Protein AF-A0A1G7HJH5-F1 (afdb_monomer_lite)

Radius of gyration: 14.65 Å; chains: 1; bounding box: 32×22×49 Å

Structure (mmCIF, N/CA/C/O backbone):
data_AF-A0A1G7HJH5-F1
#
_entry.id   AF-A0A1G7HJH5-F1
#
loop_
_atom_site.group_PDB
_atom_site.id
_atom_site.type_symbol
_atom_site.label_atom_id
_atom_site.label_alt_id
_atom_site.label_comp_id
_atom_site.label_asym_id
_atom_site.label_entity_id
_atom_site.label_seq_id
_atom_site.pdbx_PDB_ins_code
_atom_site.Cartn_x
_atom_site.Cartn_y
_atom_site.Cartn_z
_atom_site.occupancy
_atom_site.B_iso_or_equiv
_atom_site.auth_seq_id
_atom_site.auth_comp_id
_atom_site.auth_asym_id
_atom_site.auth_atom_id
_atom_site.pdbx_PDB_model_num
ATOM 1 N N . MET A 1 1 ? -12.202 -12.950 9.666 1.00 60.44 1 MET A N 1
ATOM 2 C CA . MET A 1 1 ? -11.957 -12.986 8.200 1.00 60.44 1 MET A CA 1
ATOM 3 C C . MET A 1 1 ? -11.345 -11.695 7.648 1.00 60.44 1 MET A C 1
ATOM 5 O O . MET A 1 1 ? -10.363 -11.792 6.921 1.00 60.44 1 MET A O 1
ATOM 9 N N . LEU A 1 2 ? -11.848 -10.507 8.015 1.00 66.81 2 LEU A N 1
ATOM 10 C CA . LEU A 1 2 ? -11.350 -9.203 7.534 1.00 66.81 2 LEU A CA 1
ATOM 11 C C . LEU A 1 2 ? -9.830 -9.000 7.724 1.00 66.81 2 LEU A C 1
ATOM 13 O O . LEU A 1 2 ? -9.137 -8.582 6.805 1.00 66.81 2 LEU A O 1
ATOM 17 N N . HIS A 1 3 ? -9.296 -9.415 8.877 1.00 65.06 3 HIS A N 1
ATOM 18 C CA . HIS A 1 3 ? -7.864 -9.344 9.197 1.00 65.06 3 HIS A CA 1
ATOM 19 C C . 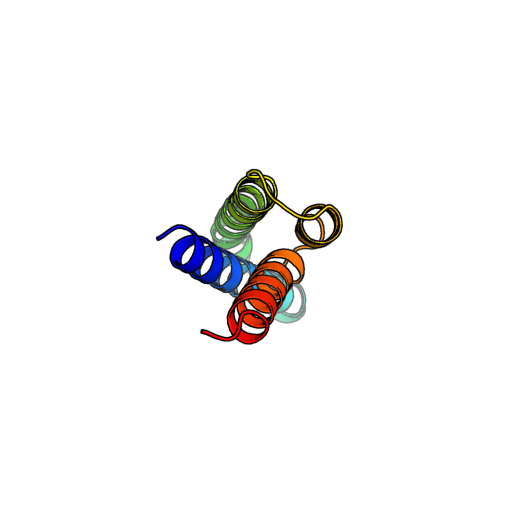HIS A 1 3 ? -6.959 -10.100 8.219 1.00 65.06 3 HIS A C 1
ATOM 21 O O . HIS A 1 3 ? -5.885 -9.616 7.873 1.00 65.06 3 HIS A O 1
ATOM 27 N N . ARG A 1 4 ? -7.389 -11.282 7.754 1.00 71.94 4 ARG A N 1
ATOM 28 C CA . ARG A 1 4 ? -6.616 -12.068 6.783 1.00 71.94 4 ARG A CA 1
ATOM 29 C C . ARG A 1 4 ? -6.607 -11.386 5.417 1.00 71.94 4 ARG A C 1
ATOM 31 O O . ARG A 1 4 ? -5.546 -11.292 4.818 1.00 71.94 4 ARG A O 1
ATOM 38 N N . ARG A 1 5 ? -7.757 -10.850 4.985 1.00 73.88 5 ARG A N 1
ATOM 39 C CA . ARG A 1 5 ? -7.894 -10.113 3.716 1.00 73.88 5 ARG A CA 1
ATOM 40 C C . ARG A 1 5 ? -7.047 -8.842 3.694 1.00 73.88 5 ARG A C 1
ATOM 42 O O . ARG A 1 5 ? -6.377 -8.576 2.704 1.00 73.88 5 ARG A O 1
ATOM 49 N N . LEU A 1 6 ? -7.031 -8.099 4.800 1.00 71.94 6 LEU A N 1
ATOM 50 C CA . LEU A 1 6 ? -6.176 -6.924 4.948 1.00 71.94 6 LEU A CA 1
ATOM 51 C C . LEU A 1 6 ? -4.692 -7.306 4.871 1.00 71.94 6 LEU A C 1
ATOM 53 O O . LEU A 1 6 ? -3.912 -6.621 4.221 1.00 71.94 6 LEU A O 1
ATOM 57 N N . GLY A 1 7 ? -4.310 -8.419 5.504 1.00 72.75 7 GLY A N 1
ATOM 58 C CA . GLY A 1 7 ? -2.930 -8.889 5.478 1.00 72.75 7 GLY A CA 1
ATOM 59 C C . GLY A 1 7 ? -2.457 -9.323 4.097 1.00 72.75 7 GLY A C 1
ATOM 60 O O . GLY A 1 7 ? -1.359 -8.954 3.690 1.00 72.75 7 GLY A O 1
ATOM 61 N N . THR A 1 8 ? -3.296 -10.044 3.354 1.00 77.62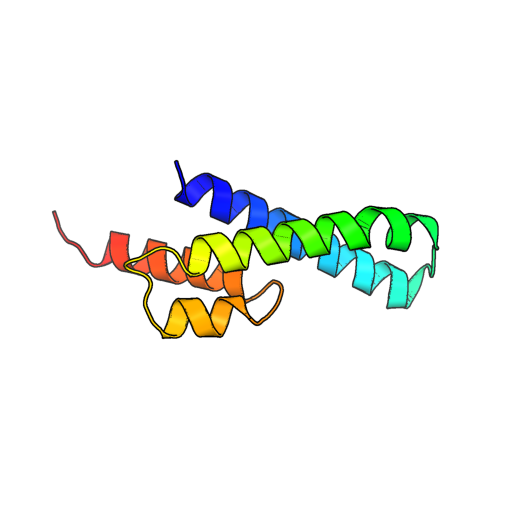 8 THR A N 1
ATOM 62 C CA . THR A 1 8 ? -2.990 -10.420 1.969 1.00 77.62 8 THR A CA 1
ATOM 63 C C . THR A 1 8 ? -2.941 -9.201 1.056 1.00 77.62 8 THR A C 1
ATOM 65 O O . THR A 1 8 ? -1.999 -9.079 0.285 1.00 77.62 8 THR A O 1
ATOM 68 N N . ALA A 1 9 ? -3.893 -8.268 1.179 1.00 76.44 9 ALA A N 1
ATOM 69 C CA . ALA A 1 9 ? -3.910 -7.044 0.376 1.00 76.44 9 ALA A CA 1
ATOM 70 C C . ALA A 1 9 ? -2.665 -6.182 0.636 1.00 76.44 9 ALA A C 1
ATOM 72 O O . ALA A 1 9 ? -2.003 -5.770 -0.308 1.00 76.44 9 ALA A O 1
ATOM 73 N N . ALA A 1 10 ? -2.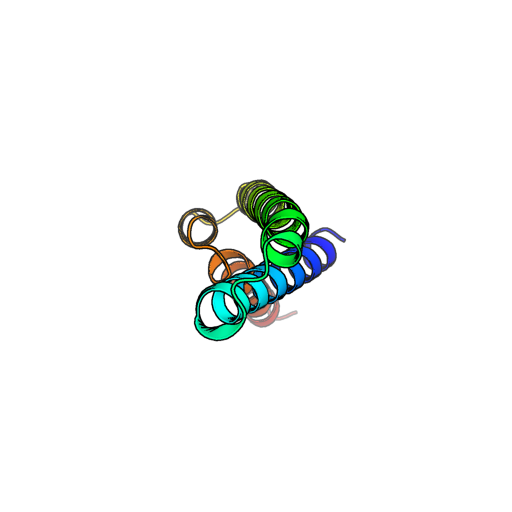282 -6.004 1.904 1.00 76.06 10 ALA A N 1
ATOM 74 C CA . ALA A 1 10 ? -1.078 -5.265 2.277 1.00 76.06 10 ALA A CA 1
ATOM 75 C C . ALA A 1 10 ? 0.210 -5.925 1.754 1.00 76.06 10 ALA A C 1
ATOM 77 O O . ALA A 1 10 ? 1.127 -5.233 1.310 1.00 76.06 10 ALA A O 1
ATOM 78 N N . ALA A 1 11 ? 0.290 -7.260 1.787 1.00 79.50 11 ALA A N 1
ATOM 79 C CA . ALA A 1 11 ? 1.435 -7.992 1.252 1.00 79.50 11 ALA A CA 1
ATOM 80 C C . ALA A 1 11 ? 1.536 -7.838 -0.272 1.00 79.50 11 ALA A C 1
ATOM 82 O O . ALA A 1 11 ? 2.608 -7.522 -0.785 1.00 79.50 11 ALA A O 1
ATOM 83 N N . VAL A 1 12 ? 0.416 -7.999 -0.984 1.00 82.88 12 VAL A N 1
ATOM 84 C CA . VAL A 1 12 ? 0.359 -7.837 -2.444 1.00 82.88 12 VAL A CA 1
ATOM 85 C C . VAL A 1 12 ? 0.674 -6.396 -2.850 1.00 82.88 12 VAL A C 1
ATOM 87 O O . VAL A 1 12 ? 1.450 -6.188 -3.779 1.00 82.88 12 VAL A O 1
ATOM 90 N N . GLU A 1 13 ? 0.152 -5.398 -2.137 1.00 80.62 13 GLU A N 1
ATOM 91 C CA . GLU A 1 13 ? 0.468 -3.979 -2.356 1.00 80.62 13 GLU A CA 1
ATOM 92 C C . GLU A 1 13 ? 1.966 -3.698 -2.195 1.00 80.62 13 GLU A C 1
ATOM 94 O O . GLU A 1 13 ? 2.565 -3.035 -3.039 1.00 80.62 13 GLU A O 1
ATOM 99 N N . THR A 1 14 ? 2.582 -4.242 -1.141 1.00 80.62 14 THR A N 1
ATOM 100 C CA . THR A 1 14 ? 4.011 -4.042 -0.860 1.00 80.62 14 THR A CA 1
ATOM 101 C C . THR A 1 14 ? 4.885 -4.712 -1.920 1.00 80.62 14 THR A C 1
ATOM 103 O O . THR A 1 14 ? 5.838 -4.107 -2.403 1.00 80.62 14 THR A O 1
ATOM 106 N N . LEU A 1 15 ? 4.552 -5.946 -2.312 1.00 84.81 15 LEU A N 1
ATOM 107 C CA . LEU A 1 15 ? 5.294 -6.688 -3.335 1.00 84.81 15 LEU A CA 1
ATOM 108 C C . LEU A 1 15 ? 5.166 -6.040 -4.717 1.00 84.81 15 LEU A C 1
ATOM 110 O O . LEU A 1 15 ? 6.162 -5.910 -5.424 1.00 84.81 15 LEU A O 1
ATOM 114 N N . SER A 1 16 ? 3.962 -5.598 -5.088 1.00 81.31 16 SER A N 1
ATOM 115 C CA . SER A 1 16 ? 3.730 -4.901 -6.359 1.00 81.31 16 SER A CA 1
ATOM 116 C C . SER A 1 16 ? 4.446 -3.549 -6.406 1.00 81.31 16 SER A C 1
ATOM 118 O O . SER A 1 16 ? 5.080 -3.246 -7.415 1.00 81.31 16 SER A O 1
ATOM 120 N N . LEU A 1 17 ? 4.443 -2.782 -5.309 1.00 82.62 17 LEU A N 1
ATOM 121 C CA . LEU A 1 17 ? 5.207 -1.535 -5.212 1.00 82.62 17 LEU A CA 1
ATOM 122 C C . LEU A 1 17 ? 6.715 -1.779 -5.325 1.00 82.62 17 LEU A C 1
ATOM 124 O O . LEU A 1 17 ? 7.391 -1.086 -6.081 1.00 82.62 17 LEU A O 1
ATOM 128 N N . ALA A 1 18 ? 7.240 -2.772 -4.603 1.00 85.88 18 ALA A N 1
ATOM 129 C CA . ALA A 1 18 ? 8.655 -3.125 -4.659 1.00 85.88 18 ALA A CA 1
ATOM 130 C C . ALA A 1 18 ? 9.072 -3.505 -6.085 1.00 85.88 18 ALA A C 1
ATOM 132 O O . ALA A 1 18 ? 10.053 -2.974 -6.595 1.00 85.88 18 ALA A O 1
ATOM 133 N N . ALA A 1 19 ? 8.288 -4.347 -6.761 1.00 84.88 19 ALA A N 1
ATOM 134 C CA . ALA A 1 19 ? 8.556 -4.745 -8.137 1.00 84.88 19 ALA A CA 1
ATOM 135 C C . ALA A 1 19 ? 8.465 -3.572 -9.131 1.00 84.88 19 ALA A C 1
ATOM 137 O O . ALA A 1 19 ? 9.304 -3.475 -10.026 1.00 84.88 19 ALA A O 1
ATOM 138 N N . LEU A 1 20 ? 7.511 -2.648 -8.961 1.00 82.00 20 LEU A N 1
ATOM 139 C CA . LEU A 1 20 ? 7.431 -1.422 -9.765 1.00 82.00 20 LEU A CA 1
ATOM 140 C C . LEU A 1 20 ? 8.658 -0.524 -9.563 1.00 82.00 20 LEU A C 1
ATOM 142 O O . LEU A 1 20 ? 9.217 -0.043 -10.545 1.00 82.00 20 LEU A O 1
ATOM 146 N N . LEU A 1 21 ? 9.108 -0.335 -8.318 1.00 86.75 21 LEU A N 1
ATOM 147 C CA . LEU A 1 21 ? 10.308 0.448 -8.006 1.00 86.75 21 LEU A CA 1
ATOM 148 C C . LEU A 1 21 ? 11.578 -0.219 -8.538 1.00 86.75 21 LEU A C 1
ATOM 150 O O . LEU A 1 21 ? 12.428 0.461 -9.105 1.00 86.75 21 LEU A O 1
ATOM 154 N N . THR A 1 22 ? 11.699 -1.544 -8.418 1.00 88.12 22 THR A N 1
ATOM 155 C CA . THR A 1 22 ? 12.806 -2.295 -9.020 1.00 88.12 22 THR A CA 1
ATOM 156 C C . THR A 1 22 ? 12.795 -2.139 -10.534 1.00 88.12 22 THR A C 1
ATOM 158 O O . THR A 1 22 ? 13.835 -1.837 -11.114 1.00 88.12 22 THR A O 1
ATOM 161 N N . ASN A 1 23 ? 11.634 -2.274 -11.179 1.00 88.94 23 ASN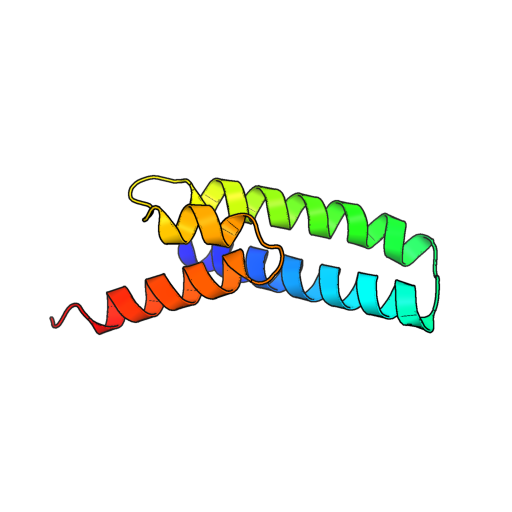 A N 1
ATOM 162 C CA . ASN A 1 23 ? 11.512 -2.080 -12.618 1.00 88.94 23 ASN A CA 1
ATOM 163 C C . 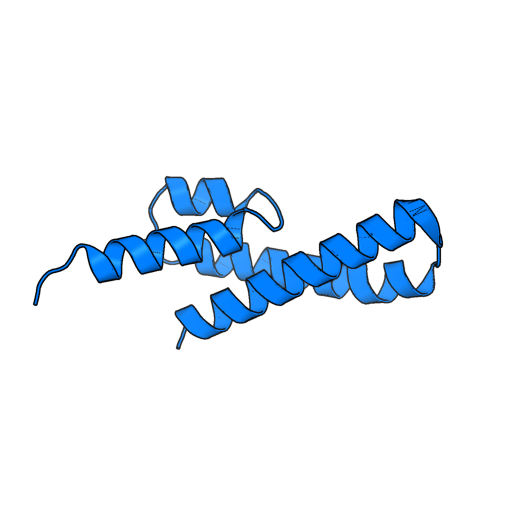ASN A 1 23 ? 11.896 -0.652 -13.026 1.00 88.94 23 ASN A C 1
ATOM 165 O O . ASN A 1 23 ? 12.668 -0.488 -13.962 1.00 88.94 23 ASN A O 1
ATOM 169 N N . LEU A 1 24 ? 11.434 0.363 -12.294 1.00 87.19 24 LEU A N 1
ATOM 170 C CA . LEU A 1 24 ? 11.782 1.763 -12.536 1.00 87.19 24 LEU A CA 1
ATOM 171 C C . LEU A 1 24 ? 13.278 2.046 -12.334 1.00 87.19 24 LEU A C 1
ATOM 173 O O . LEU A 1 24 ? 13.840 2.859 -13.050 1.00 87.19 24 LEU A O 1
ATOM 177 N N . ALA A 1 25 ? 13.931 1.392 -11.373 1.00 88.62 25 ALA A N 1
ATOM 178 C CA . ALA A 1 25 ? 15.350 1.609 -11.092 1.00 88.62 25 ALA A CA 1
ATOM 179 C C . ALA A 1 25 ? 16.287 0.823 -12.025 1.00 88.62 25 ALA A C 1
ATOM 181 O O . ALA A 1 25 ? 17.443 1.205 -12.191 1.00 88.62 25 ALA A O 1
ATOM 182 N N . THR A 1 26 ? 15.819 -0.292 -12.598 1.00 91.69 26 THR A N 1
ATOM 183 C CA . THR A 1 26 ? 16.670 -1.246 -13.332 1.00 91.69 26 THR A CA 1
ATOM 184 C C . THR A 1 26 ? 16.164 -1.505 -14.751 1.00 91.69 26 THR A C 1
ATOM 186 O O . THR A 1 26 ? 16.737 -1.003 -15.713 1.00 91.69 26 THR A O 1
ATOM 189 N N . ALA A 1 27 ? 15.081 -2.269 -14.898 1.00 85.75 27 ALA A N 1
ATOM 190 C CA . ALA A 1 27 ? 14.723 -2.934 -16.149 1.00 85.75 27 ALA A CA 1
ATOM 191 C C . ALA A 1 27 ? 13.859 -2.100 -17.114 1.00 85.75 27 ALA A C 1
ATOM 193 O O . ALA A 1 27 ? 13.851 -2.383 -18.309 1.00 85.75 27 ALA A O 1
ATOM 194 N N . HIS A 1 28 ? 13.134 -1.093 -16.618 1.00 87.44 28 HIS A N 1
ATOM 195 C CA . HIS A 1 28 ? 12.266 -0.191 -17.388 1.00 87.44 28 HIS A CA 1
ATOM 196 C C . HIS A 1 28 ? 11.289 -0.917 -18.333 1.00 87.44 28 HIS A C 1
ATOM 198 O O . HIS A 1 28 ? 10.934 -0.417 -19.399 1.00 87.44 28 HIS A O 1
ATOM 204 N N . LEU A 1 29 ? 10.832 -2.110 -17.943 1.00 90.06 29 LEU A N 1
ATOM 205 C CA . LEU A 1 29 ? 9.972 -2.947 -18.769 1.00 90.06 29 LEU A CA 1
ATOM 206 C C . LEU A 1 29 ? 8.526 -2.424 -18.720 1.00 90.06 29 LEU A C 1
ATOM 208 O O . LEU A 1 29 ? 7.919 -2.412 -17.642 1.00 90.06 29 LEU A O 1
ATOM 212 N N . PRO A 1 30 ? 7.934 -2.021 -19.860 1.00 84.31 30 PRO A N 1
ATOM 213 C CA . PRO A 1 30 ? 6.608 -1.406 -19.879 1.00 84.31 30 PRO A CA 1
ATOM 214 C C . PRO A 1 30 ? 5.498 -2.384 -19.477 1.00 84.31 30 PRO A C 1
ATOM 216 O O . PRO A 1 30 ? 4.574 -2.003 -18.765 1.00 84.31 30 PRO A O 1
ATOM 219 N N . TRP A 1 31 ? 5.614 -3.666 -19.835 1.00 86.31 31 TRP A N 1
ATOM 220 C CA . TRP A 1 31 ? 4.614 -4.680 -19.481 1.00 86.31 31 TR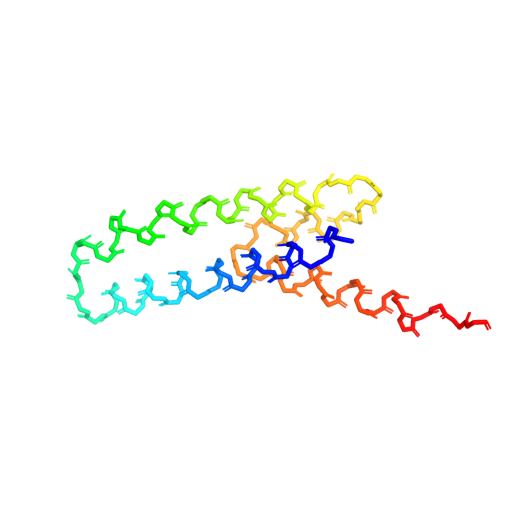P A CA 1
ATOM 221 C C . TRP A 1 31 ? 4.532 -4.939 -17.966 1.00 86.31 31 TRP A C 1
ATOM 223 O O . TRP A 1 31 ? 3.445 -5.200 -17.454 1.00 86.31 31 TRP A O 1
ATOM 233 N N . ILE A 1 32 ? 5.647 -4.803 -17.231 1.00 82.06 32 ILE A N 1
ATOM 234 C CA . ILE A 1 32 ? 5.657 -4.902 -15.763 1.00 82.06 32 ILE A CA 1
ATOM 235 C C . ILE A 1 32 ? 4.860 -3.746 -15.163 1.00 82.06 32 ILE A C 1
ATOM 237 O O . ILE A 1 32 ? 4.014 -3.964 -14.297 1.00 82.06 32 ILE A O 1
ATOM 241 N N . ALA A 1 33 ? 5.090 -2.524 -15.650 1.00 82.31 33 ALA A N 1
ATOM 242 C CA . ALA A 1 33 ? 4.359 -1.348 -15.193 1.00 82.31 33 ALA A CA 1
ATOM 243 C C . ALA A 1 33 ? 2.855 -1.450 -15.501 1.00 82.31 33 ALA A C 1
ATOM 245 O O . ALA A 1 33 ? 2.031 -1.191 -14.623 1.00 82.31 33 ALA A O 1
ATOM 246 N N . SER A 1 34 ? 2.490 -1.894 -16.708 1.00 86.44 34 SER A N 1
ATOM 247 C CA . SER A 1 34 ? 1.091 -2.048 -17.126 1.00 86.44 34 SER A CA 1
ATOM 248 C C . SER A 1 34 ? 0.338 -3.142 -16.368 1.00 86.44 34 SER A C 1
ATOM 250 O O . SER A 1 34 ? -0.860 -2.994 -16.145 1.00 86.44 34 SER A O 1
ATOM 252 N N . ALA A 1 35 ? 1.009 -4.221 -15.952 1.00 88.25 35 ALA A N 1
ATOM 253 C CA . ALA A 1 35 ? 0.381 -5.287 -15.171 1.00 88.25 35 ALA A CA 1
ATOM 254 C C . ALA A 1 35 ? 0.334 -4.960 -13.669 1.00 88.25 35 ALA A C 1
ATOM 256 O O . ALA A 1 35 ? -0.709 -5.098 -13.029 1.00 88.25 35 ALA A O 1
ATOM 257 N N . LEU A 1 36 ? 1.453 -4.512 -13.090 1.00 83.75 36 LEU A N 1
ATOM 258 C CA . LEU A 1 36 ? 1.560 -4.298 -11.645 1.00 83.75 36 LEU A CA 1
ATOM 259 C C . LEU A 1 36 ? 0.980 -2.964 -11.181 1.00 83.75 36 LEU A C 1
ATOM 261 O O . LEU A 1 36 ? 0.535 -2.891 -10.039 1.00 83.75 36 LEU A O 1
ATOM 265 N N . GLY A 1 37 ? 0.931 -1.936 -12.033 1.00 85.69 37 GLY A N 1
ATOM 266 C CA . GLY A 1 37 ? 0.314 -0.647 -11.705 1.00 85.69 37 GLY A CA 1
ATOM 267 C C . GLY A 1 37 ? -1.152 -0.789 -11.267 1.00 85.69 37 GLY A C 1
ATOM 268 O O . GLY A 1 37 ? -1.482 -0.396 -10.146 1.00 85.69 37 GLY A O 1
ATOM 269 N N . PRO A 1 38 ? -2.028 -1.410 -12.082 1.00 89.25 38 PRO A N 1
ATOM 270 C CA . PRO A 1 38 ? -3.421 -1.659 -11.712 1.00 89.25 38 PRO A CA 1
ATOM 271 C C . PRO A 1 38 ? -3.578 -2.562 -10.482 1.00 89.25 38 PRO A C 1
ATOM 273 O O . PRO A 1 38 ? -4.410 -2.280 -9.621 1.00 89.25 38 PRO A O 1
ATOM 276 N N . VAL A 1 39 ? -2.761 -3.618 -10.360 1.00 84.19 39 VAL A N 1
ATOM 277 C CA . VAL A 1 39 ? -2.786 -4.528 -9.198 1.00 84.19 39 VAL A CA 1
ATOM 278 C C . VAL A 1 39 ? -2.426 -3.783 -7.911 1.00 84.19 39 VAL A C 1
ATOM 280 O O . VAL A 1 39 ? -3.118 -3.929 -6.900 1.00 84.19 39 VAL A O 1
ATOM 283 N N . HIS A 1 40 ? -1.379 -2.958 -7.957 1.00 81.62 40 HIS A N 1
ATOM 284 C CA . HIS A 1 40 ? -0.948 -2.119 -6.846 1.00 81.62 40 HIS A CA 1
ATOM 285 C C . HIS A 1 40 ? -2.038 -1.117 -6.453 1.00 81.62 40 HIS A C 1
ATOM 287 O O . HIS A 1 40 ? -2.448 -1.083 -5.292 1.00 81.62 40 HIS A O 1
ATOM 293 N N . GLY A 1 41 ? -2.558 -0.358 -7.425 1.00 83.94 41 GLY A N 1
ATOM 294 C CA . GLY A 1 41 ? -3.604 0.639 -7.192 1.00 83.94 41 GLY A CA 1
ATOM 295 C C . GLY A 1 41 ? -4.878 0.032 -6.601 1.00 83.94 41 GLY A C 1
ATOM 296 O O . GLY A 1 41 ? -5.436 0.574 -5.647 1.00 83.94 41 GLY A O 1
ATOM 297 N N . PHE A 1 42 ? -5.308 -1.134 -7.094 1.00 85.75 42 PHE A N 1
ATOM 298 C CA . PHE A 1 42 ? -6.456 -1.846 -6.534 1.00 85.75 42 PHE A CA 1
ATOM 299 C C . PHE A 1 42 ? -6.210 -2.296 -5.087 1.00 85.75 42 PHE A C 1
ATOM 301 O O . PHE A 1 42 ? -7.061 -2.072 -4.224 1.00 85.75 42 PHE A O 1
ATOM 308 N N . CYS A 1 43 ? -5.046 -2.883 -4.792 1.00 80.75 43 CYS A N 1
ATOM 309 C CA . CYS A 1 43 ? -4.711 -3.284 -3.423 1.00 80.75 43 CYS A CA 1
ATOM 310 C C . CYS A 1 43 ? -4.665 -2.085 -2.468 1.00 80.75 43 CYS A C 1
ATOM 312 O O . CYS A 1 43 ? -5.231 -2.175 -1.379 1.00 80.75 43 CYS A O 1
ATOM 314 N N . TYR A 1 44 ? -4.104 -0.957 -2.910 1.00 80.25 44 TYR A N 1
ATOM 315 C CA . TYR A 1 44 ? -4.068 0.292 -2.148 1.00 80.25 44 TYR A CA 1
ATOM 316 C C . TYR A 1 44 ? -5.459 0.804 -1.779 1.00 80.25 44 TYR A C 1
ATOM 318 O O . TYR A 1 44 ? -5.736 1.084 -0.609 1.00 80.25 44 TYR A O 1
ATOM 326 N N . LEU A 1 45 ? -6.382 0.838 -2.742 1.00 84.19 45 LEU A N 1
ATOM 327 C CA . LEU A 1 45 ? -7.765 1.234 -2.472 1.00 84.19 45 LEU A CA 1
ATOM 328 C C . LEU A 1 45 ? -8.462 0.269 -1.505 1.00 84.19 45 LEU A C 1
ATOM 330 O O . LEU A 1 45 ? -9.182 0.713 -0.608 1.00 84.19 45 LEU A O 1
ATOM 334 N N . VAL A 1 46 ? -8.223 -1.040 -1.635 1.00 82.62 46 VAL A N 1
ATOM 335 C CA . VAL A 1 46 ? -8.746 -2.044 -0.696 1.00 82.62 46 VAL A CA 1
ATOM 336 C C . VAL A 1 46 ? -8.192 -1.819 0.714 1.00 82.62 46 VAL A C 1
ATOM 338 O O . VAL A 1 46 ? -8.957 -1.873 1.680 1.00 82.62 46 VAL A O 1
ATOM 341 N N . VAL A 1 47 ? -6.896 -1.531 0.860 1.00 80.00 47 VAL A N 1
ATOM 342 C CA . VAL A 1 47 ? -6.277 -1.229 2.160 1.00 80.00 47 VAL A CA 1
ATOM 343 C C . VAL A 1 47 ? -6.886 0.029 2.778 1.00 80.00 47 VAL A C 1
ATOM 345 O O . VAL A 1 47 ? -7.254 -0.017 3.954 1.00 80.00 47 VAL A O 1
ATOM 348 N N . ILE A 1 48 ? -7.072 1.110 2.011 1.00 81.25 48 ILE A N 1
ATOM 349 C CA . ILE A 1 48 ? -7.749 2.328 2.491 1.00 81.25 48 ILE A CA 1
ATOM 350 C C . ILE A 1 48 ? -9.177 2.013 2.942 1.00 81.25 48 ILE A C 1
ATOM 352 O O . ILE A 1 48 ? -9.551 2.342 4.070 1.00 81.25 48 ILE A O 1
ATOM 356 N N . ALA A 1 49 ? -9.966 1.353 2.090 1.00 84.00 49 ALA A N 1
ATOM 357 C CA . ALA A 1 49 ? -11.367 1.056 2.369 1.00 84.00 49 ALA A CA 1
ATOM 358 C C . ALA A 1 49 ? -11.524 0.224 3.649 1.00 84.00 49 ALA A C 1
ATOM 360 O O . ALA A 1 49 ? -12.366 0.527 4.494 1.00 84.00 49 ALA A O 1
ATOM 361 N N . LEU A 1 50 ? -10.679 -0.794 3.828 1.00 78.25 50 LEU A N 1
ATOM 362 C CA . LEU A 1 50 ? -10.691 -1.638 5.019 1.00 78.25 50 LEU A CA 1
ATOM 363 C C . LEU A 1 50 ? -10.166 -0.906 6.265 1.00 78.25 50 LEU A C 1
ATOM 365 O O . LEU A 1 50 ? -10.694 -1.115 7.357 1.00 78.25 50 LEU A O 1
ATOM 369 N N . ALA A 1 51 ? -9.162 -0.035 6.127 1.00 76.69 51 ALA A N 1
ATOM 370 C CA . ALA A 1 51 ? -8.621 0.761 7.232 1.00 76.69 51 ALA A CA 1
ATOM 371 C C . ALA A 1 51 ? -9.593 1.841 7.737 1.00 76.69 51 ALA A C 1
ATOM 373 O O . ALA A 1 51 ? -9.419 2.346 8.847 1.00 76.69 51 ALA A O 1
ATOM 374 N N . TRP A 1 52 ? -10.603 2.198 6.941 1.00 82.75 52 TRP A N 1
ATOM 375 C CA . TRP A 1 52 ? -11.617 3.199 7.277 1.00 82.75 52 TRP A CA 1
ATOM 376 C C . TRP A 1 52 ? -12.921 2.607 7.833 1.00 82.75 52 TRP A C 1
ATOM 378 O O . TRP A 1 52 ? -13.807 3.371 8.218 1.00 82.75 52 TRP A O 1
ATOM 388 N N . GLN A 1 53 ? -13.038 1.279 7.945 1.00 78.50 53 GLN A N 1
ATOM 389 C CA . GLN A 1 53 ? -14.210 0.646 8.556 1.00 78.50 53 GLN A CA 1
ATOM 390 C C . GLN A 1 53 ? -14.251 0.897 10.077 1.00 78.50 53 GLN A C 1
ATOM 392 O O . GLN A 1 53 ? -13.264 0.631 10.769 1.00 78.50 53 GLN A O 1
ATOM 397 N N . PRO A 1 54 ? -15.366 1.403 10.634 1.00 72.69 54 PRO A N 1
ATOM 398 C CA . PRO A 1 54 ? -15.481 1.644 12.067 1.00 72.69 54 PRO A CA 1
ATOM 399 C C . PRO A 1 54 ? -15.516 0.334 12.884 1.00 72.69 54 PRO A C 1
ATOM 401 O O . PRO A 1 54 ? -16.083 -0.654 12.418 1.00 72.69 54 PRO A O 1
ATOM 404 N N . PRO A 1 55 ? -14.965 0.313 14.118 1.00 70.00 55 PRO A N 1
ATOM 405 C CA . PRO A 1 55 ? -14.230 1.393 14.782 1.00 70.00 55 PRO A CA 1
ATOM 406 C C . PRO A 1 55 ? -12.721 1.376 14.444 1.00 70.00 55 PRO A C 1
ATOM 408 O O . PRO A 1 55 ? -11.924 0.664 15.066 1.00 70.00 55 PRO A O 1
ATOM 411 N N . ALA A 1 56 ? -12.302 2.219 13.493 1.00 68.75 56 ALA A N 1
ATOM 412 C CA . ALA A 1 56 ? -10.899 2.419 13.132 1.00 68.75 56 ALA A CA 1
ATOM 413 C C . ALA A 1 56 ? -10.299 3.647 13.849 1.00 68.75 56 ALA A C 1
ATOM 415 O O . ALA A 1 56 ? -10.848 4.746 13.744 1.00 68.75 56 ALA A O 1
ATOM 416 N N . PRO A 1 57 ? -9.148 3.514 14.538 1.00 75.88 57 PRO A N 1
ATOM 417 C CA . PRO A 1 57 ? -8.429 4.651 15.115 1.00 75.88 57 PRO A CA 1
ATOM 418 C C . PRO A 1 57 ? -8.015 5.671 14.049 1.00 75.88 57 PRO A C 1
ATOM 420 O O . PRO A 1 57 ? -7.545 5.289 12.978 1.00 75.88 57 PRO A O 1
ATOM 423 N N . SER A 1 58 ? -8.046 6.965 14.372 1.00 78.88 58 SER A N 1
ATOM 424 C CA . SER A 1 58 ? -7.616 8.052 13.472 1.00 78.88 58 SER A CA 1
ATOM 425 C C . SER A 1 58 ? -6.190 7.849 12.945 1.00 78.88 58 SER A C 1
ATOM 427 O O . SER A 1 58 ? -5.909 8.085 11.775 1.00 78.88 58 SER A O 1
ATOM 429 N N . ARG A 1 59 ? -5.299 7.313 13.792 1.00 76.81 59 ARG A N 1
ATOM 430 C CA . ARG A 1 59 ? -3.925 6.950 13.417 1.00 76.81 59 ARG A CA 1
ATOM 431 C C . ARG A 1 59 ? -3.882 5.866 12.334 1.00 76.81 59 ARG A C 1
ATOM 433 O O . ARG A 1 59 ? -3.046 5.942 11.448 1.00 76.81 59 ARG A O 1
ATOM 440 N N . VAL A 1 60 ? -4.777 4.879 12.378 1.00 73.50 60 VAL A N 1
ATOM 441 C CA . VAL A 1 60 ? -4.858 3.807 11.369 1.00 73.50 60 VAL A CA 1
ATOM 442 C C . VAL A 1 60 ? -5.317 4.369 10.020 1.00 73.50 60 VAL A C 1
ATOM 444 O O . VAL A 1 60 ? -4.739 4.023 8.994 1.00 73.50 60 VAL A O 1
ATOM 447 N N . ARG A 1 61 ? -6.276 5.303 10.036 1.00 77.12 61 ARG A N 1
ATOM 448 C CA . ARG A 1 61 ? -6.775 6.007 8.840 1.00 77.12 61 ARG A CA 1
ATOM 449 C C . ARG A 1 61 ? -5.728 6.928 8.211 1.00 77.12 61 ARG A C 1
ATOM 451 O O . ARG A 1 61 ? -5.663 7.025 6.995 1.00 77.12 61 ARG A O 1
ATOM 458 N N . ALA A 1 62 ? -4.907 7.594 9.026 1.00 79.56 62 ALA A N 1
ATOM 459 C CA . ALA A 1 62 ? -3.811 8.428 8.532 1.00 79.56 62 ALA A CA 1
ATOM 460 C C . ALA A 1 62 ? -2.691 7.578 7.914 1.00 79.56 62 ALA A C 1
ATOM 462 O O . ALA A 1 62 ? -2.180 7.892 6.845 1.00 79.56 62 ALA A O 1
ATOM 463 N N . LEU A 1 63 ? -2.338 6.466 8.563 1.00 72.00 63 LEU A N 1
ATOM 464 C CA . LEU A 1 63 ? -1.286 5.574 8.080 1.00 72.00 63 LEU A CA 1
ATOM 465 C C . LEU A 1 63 ? -1.684 4.851 6.790 1.00 72.00 63 LEU A C 1
ATOM 467 O O . LEU A 1 63 ? -0.814 4.629 5.956 1.00 72.00 63 LEU A O 1
ATOM 471 N N . SER A 1 64 ? -2.971 4.538 6.587 1.00 75.00 64 SER A N 1
ATOM 472 C CA . SER A 1 64 ? -3.460 3.920 5.343 1.00 75.00 64 SER A CA 1
ATOM 473 C C . SER A 1 64 ? -3.263 4.780 4.094 1.00 75.00 64 SER A C 1
ATOM 475 O O . SER A 1 64 ? -3.367 4.256 2.994 1.00 75.00 64 SER A O 1
ATOM 477 N N . LEU A 1 65 ? -2.983 6.079 4.244 1.00 77.50 65 LEU A N 1
ATOM 478 C CA . LEU A 1 65 ? -2.702 6.967 3.115 1.00 77.50 65 LEU A CA 1
ATOM 479 C C . LEU A 1 65 ? -1.286 6.783 2.562 1.00 77.50 65 LEU A C 1
ATOM 481 O O . LEU A 1 65 ? -1.050 7.135 1.411 1.00 77.50 65 LEU A O 1
ATOM 485 N N . VAL A 1 66 ? -0.363 6.214 3.344 1.00 76.44 66 VAL A N 1
ATOM 486 C CA . VAL A 1 66 ? 1.003 5.923 2.895 1.00 76.44 66 VAL A CA 1
ATOM 487 C C . VAL A 1 66 ? 1.038 4.508 2.297 1.00 76.44 66 VAL A C 1
ATOM 489 O O . VAL A 1 66 ? 0.855 3.544 3.053 1.00 76.44 66 VAL A O 1
ATOM 492 N N . PRO A 1 67 ? 1.287 4.352 0.981 1.00 70.38 67 PRO A N 1
ATOM 493 C CA . PRO A 1 67 ? 1.388 3.042 0.337 1.00 70.38 67 PRO A CA 1
ATOM 494 C C . PRO A 1 67 ? 2.446 2.162 1.015 1.00 70.38 67 PRO A C 1
ATOM 496 O O . PRO A 1 67 ? 3.465 2.667 1.496 1.00 70.38 67 PRO A O 1
ATOM 499 N N . ALA A 1 68 ? 2.202 0.853 1.074 1.00 67.50 68 ALA A N 1
ATOM 500 C CA . ALA A 1 68 ? 2.963 -0.194 1.770 1.00 67.50 68 ALA A CA 1
ATOM 501 C C . ALA A 1 68 ? 3.034 -0.062 3.308 1.00 67.50 68 ALA A C 1
ATOM 503 O O . ALA A 1 68 ? 2.924 -1.052 4.038 1.00 67.50 68 ALA A O 1
ATOM 504 N N . VAL A 1 69 ? 3.171 1.151 3.838 1.00 66.75 69 VAL A N 1
ATOM 505 C CA . VAL A 1 69 ? 3.292 1.424 5.277 1.00 66.75 69 VAL A CA 1
ATOM 506 C C . VAL A 1 69 ? 1.946 1.260 5.986 1.00 66.75 69 VAL A C 1
ATOM 508 O O . VAL A 1 69 ? 1.879 0.682 7.076 1.00 66.75 69 VAL A O 1
ATOM 511 N N . GLY A 1 70 ? 0.863 1.713 5.358 1.00 68.06 70 GLY A N 1
ATOM 512 C CA . GLY A 1 70 ? -0.473 1.706 5.938 1.00 68.06 70 GLY A CA 1
ATOM 513 C C . GLY A 1 70 ? -0.973 0.327 6.337 1.00 68.06 70 GLY A C 1
ATOM 514 O O . GLY A 1 70 ? -1.297 0.102 7.505 1.00 68.06 70 GLY A O 1
ATOM 515 N N . GLY A 1 71 ? -0.969 -0.622 5.399 1.00 67.50 71 GLY A N 1
ATOM 516 C CA . GLY A 1 71 ? -1.432 -1.990 5.644 1.00 67.50 71 GLY A CA 1
ATOM 517 C C . GLY A 1 71 ? -0.615 -2.722 6.716 1.00 67.50 71 GLY A C 1
ATOM 518 O O . GLY A 1 71 ? -1.184 -3.351 7.615 1.00 67.50 71 GLY A O 1
ATOM 519 N N . LEU A 1 72 ? 0.716 -2.579 6.692 1.00 67.62 72 LEU A N 1
ATOM 520 C CA . LEU A 1 72 ? 1.610 -3.168 7.697 1.00 67.62 72 LEU A CA 1
ATOM 521 C C . LEU A 1 72 ? 1.382 -2.582 9.092 1.00 67.62 72 LEU A C 1
ATOM 523 O O . LEU A 1 72 ? 1.391 -3.320 10.082 1.00 67.62 72 LEU A O 1
ATOM 527 N N . LEU A 1 73 ? 1.147 -1.274 9.200 1.00 67.19 73 LEU A N 1
ATOM 528 C CA . LEU A 1 73 ? 0.890 -0.635 10.486 1.00 67.19 73 LEU A CA 1
ATOM 529 C C . LEU A 1 73 ? -0.504 -0.942 11.032 1.00 67.19 73 LEU A C 1
ATOM 531 O O . LEU A 1 73 ? -0.632 -1.096 12.248 1.00 67.19 73 LEU A O 1
ATOM 535 N N . VAL A 1 74 ? -1.518 -1.120 10.177 1.00 67.19 74 VAL A N 1
ATOM 536 C CA . VAL A 1 74 ? -2.826 -1.630 10.619 1.00 67.19 74 VAL A CA 1
ATOM 537 C C . VAL A 1 74 ? -2.664 -3.031 11.210 1.00 67.19 74 VAL A C 1
ATOM 539 O O . VAL A 1 74 ? -3.122 -3.278 12.326 1.00 67.19 74 VAL A O 1
ATOM 542 N N . LEU A 1 75 ? -1.947 -3.932 10.527 1.00 68.25 75 LEU A N 1
ATOM 543 C CA . LEU A 1 75 ? -1.648 -5.270 11.053 1.00 68.25 75 LEU A CA 1
ATOM 544 C C . LEU A 1 75 ? -0.894 -5.209 12.387 1.00 68.25 75 LEU A C 1
ATOM 546 O O . LEU A 1 75 ? -1.201 -5.964 13.311 1.00 68.25 75 LEU A O 1
ATOM 550 N N . ARG A 1 76 ? 0.085 -4.307 12.512 1.00 71.25 76 ARG A N 1
ATOM 551 C CA . ARG A 1 76 ? 0.874 -4.139 13.741 1.00 71.25 76 ARG A CA 1
ATOM 552 C C . ARG A 1 76 ? 0.026 -3.595 14.893 1.00 71.25 76 ARG A C 1
ATOM 554 O O . ARG A 1 76 ? 0.151 -4.087 16.011 1.00 71.25 76 ARG A O 1
ATOM 561 N N . ALA A 1 77 ? -0.849 -2.624 14.630 1.00 68.81 77 ALA A N 1
ATOM 562 C CA . ALA A 1 77 ? -1.779 -2.070 15.615 1.00 68.81 77 ALA A CA 1
ATOM 563 C C . ALA A 1 77 ? -2.803 -3.116 16.086 1.00 68.81 77 ALA A C 1
ATOM 565 O O . ALA A 1 77 ? -3.063 -3.229 17.283 1.00 68.81 77 ALA A O 1
ATOM 566 N N . GLN A 1 78 ? -3.319 -3.925 15.158 1.00 68.75 78 GLN A N 1
ATOM 567 C CA . GLN A 1 78 ? -4.221 -5.046 15.439 1.00 68.75 78 GLN A CA 1
ATOM 568 C C . GLN A 1 78 ? -3.548 -6.107 16.328 1.00 68.75 78 GLN A C 1
ATOM 570 O O . GLN A 1 78 ? -4.103 -6.484 17.358 1.00 68.75 78 GLN A O 1
ATOM 575 N N . ARG A 1 79 ? -2.313 -6.527 16.004 1.00 73.12 79 ARG A N 1
ATOM 576 C CA . ARG A 1 79 ? -1.537 -7.464 16.845 1.00 73.12 79 ARG A CA 1
ATOM 577 C C . ARG A 1 79 ? -1.279 -6.915 18.250 1.00 73.12 79 ARG A C 1
ATOM 579 O O . ARG A 1 79 ? -1.408 -7.654 19.218 1.00 73.12 79 ARG A O 1
ATOM 586 N N . ARG A 1 80 ? -0.940 -5.625 18.371 1.00 72.44 80 ARG A N 1
ATOM 587 C CA . ARG A 1 80 ? -0.725 -4.980 19.678 1.00 72.44 80 ARG A CA 1
ATOM 588 C C . ARG A 1 80 ? -1.999 -4.932 20.521 1.00 72.44 80 ARG A C 1
ATOM 590 O O . ARG A 1 80 ? -1.914 -5.167 21.716 1.00 72.44 80 ARG A O 1
ATOM 597 N N . ARG A 1 81 ? -3.165 -4.670 19.915 1.00 68.75 81 ARG A N 1
ATOM 598 C CA . ARG A 1 81 ? -4.460 -4.741 20.615 1.00 68.75 81 ARG A CA 1
ATOM 599 C C . ARG A 1 81 ? -4.764 -6.152 21.115 1.00 68.75 81 ARG A C 1
ATOM 601 O O . ARG A 1 81 ? -5.132 -6.295 22.270 1.00 68.75 81 ARG A O 1
ATOM 608 N N . ALA A 1 82 ? -4.563 -7.172 20.280 1.00 67.44 82 ALA A N 1
ATOM 609 C CA . ALA A 1 82 ? -4.783 -8.564 20.675 1.00 67.44 82 ALA A CA 1
ATOM 610 C C . ALA A 1 82 ? -3.868 -9.012 21.832 1.00 67.44 82 ALA A C 1
ATOM 612 O O . ALA A 1 82 ? -4.297 -9.788 22.671 1.00 67.44 82 ALA A O 1
ATOM 613 N N . ALA A 1 83 ? -2.632 -8.507 21.898 1.00 68.94 83 ALA A N 1
ATOM 614 C CA . ALA A 1 83 ? -1.698 -8.804 22.987 1.00 68.94 83 ALA A CA 1
ATOM 615 C C . ALA A 1 83 ? -1.956 -8.000 24.279 1.00 68.94 83 ALA A C 1
ATOM 617 O O . ALA A 1 83 ? -1.454 -8.375 25.332 1.00 68.94 83 ALA A O 1
ATOM 618 N N . ALA A 1 84 ? -2.689 -6.883 24.201 1.00 67.50 84 ALA A N 1
ATOM 619 C CA . ALA A 1 84 ? -2.956 -5.990 25.332 1.00 67.50 84 ALA A CA 1
ATOM 620 C C . ALA A 1 84 ? -4.273 -6.293 26.068 1.00 67.50 84 ALA A C 1
ATOM 622 O O . ALA A 1 84 ? -4.523 -5.690 27.107 1.00 67.50 84 ALA A O 1
ATOM 623 N N . VAL A 1 85 ? -5.115 -7.187 25.540 1.00 58.09 85 VAL A N 1
ATOM 624 C CA . VAL A 1 85 ? -6.297 -7.708 26.241 1.00 58.09 85 VAL A CA 1
ATOM 625 C C . VAL A 1 85 ? -5.880 -9.011 26.936 1.00 58.09 85 VAL A C 1
ATOM 627 O O . VAL A 1 85 ? -5.776 -10.029 26.251 1.00 58.09 85 VAL A O 1
ATOM 630 N N . PRO A 1 86 ? -5.575 -9.008 28.249 1.00 50.31 86 PRO A N 1
ATOM 631 C CA . PRO A 1 86 ? -5.443 -10.249 29.002 1.00 50.31 86 PRO A CA 1
ATOM 632 C C . PRO A 1 86 ? -6.820 -10.926 29.099 1.00 50.31 86 PRO A C 1
ATOM 634 O O . PRO A 1 86 ? -7.838 -10.238 29.189 1.00 50.31 86 PRO A O 1
ATOM 637 N N . ALA A 1 87 ? -6.820 -12.257 28.995 1.00 56.06 87 ALA A N 1
ATOM 638 C CA . ALA A 1 87 ? -8.002 -13.112 29.118 1.00 56.06 87 ALA A CA 1
ATOM 639 C C . ALA A 1 87 ? -8.618 -13.054 30.522 1.00 56.06 87 ALA A C 1
ATOM 641 O O . ALA A 1 87 ? -7.841 -12.883 31.490 1.00 56.06 87 ALA A O 1
#

Secondary structure (DSSP, 8-state):
-HHHHHHHHHHHHHHHHHHHHHHHHTT--HHHHHHHHHHHHHHHHHHHHHHTSSS--HHHHHHTTSTTHHHHHHHHHHHHHHHHS--

pLDDT: mean 77.03, std 8.44, range [50.31, 91.69]

Foldseek 3Di:
DLLVLLLVLLVLLQVLVVQVVCCVVPVVDVVSCVVSVVSNVVSLVVNLVSCPPPPHDPVLNVQSVDGSRNSVVVNVVVVVVVVPDDD

Organism: NCBI:txid1550231

Sequence (87 aa):
MLHRRLGTAAAVETLSLAALLTNLATAHLPWIASALGPVHGFCYLVVIALAWQPPAPSRVRALSLVPAVGGLLVLRAQRRRAAAVPA